Protein AF-A0A815NLQ7-F1 (afdb_monomer_lite)

Radius of gyration: 15.25 Å; chains: 1; bounding box: 38×30×39 Å

Organism: NCBI:txid392033

pLDDT: mean 85.3, std 13.91, range [40.44, 96.44]

Secondary structure (DSSP, 8-state):
-TTHHHHHHHTTBGGGTSSB-EEE-----------TT-SHHHHHHHHHHHHHTT--SEEEEEE-SSHHHHHHH--TTSEEEEEEETTS-HHHHHHHHHHH-TT--S--EEEEESS---

Foldseek 3Di:
DPLPPLLVVLCQEVVNVHDNQEEEQDEPPDDPPCPVPLALVVSVVSVVVSVVSRPPHAYEYEAELDPVRLVSRDHPPHAYAYEDEPVDDPVSSVVSNCVSVVPRPDHHHPHYDPDDDD

Structure (mmCIF, N/CA/C/O backbone):
data_AF-A0A815NLQ7-F1
#
_entry.id   AF-A0A815NLQ7-F1
#
loop_
_atom_site.group_PDB
_atom_site.id
_atom_site.type_symbol
_atom_site.label_atom_id
_atom_site.label_alt_id
_atom_site.label_comp_id
_atom_site.label_asym_id
_atom_site.label_entity_id
_atom_site.label_seq_id
_atom_site.pdbx_PDB_ins_code
_atom_site.Cartn_x
_atom_site.Cartn_y
_atom_site.Cartn_z
_atom_site.occupancy
_atom_site.B_iso_or_equiv
_atom_site.auth_seq_id
_atom_site.auth_comp_id
_atom_site.auth_asym_id
_atom_site.auth_atom_id
_atom_site.pdbx_PDB_model_num
ATOM 1 N N . MET A 1 1 ? -20.176 17.105 5.526 1.00 47.03 1 MET A N 1
ATOM 2 C CA . MET A 1 1 ? -20.630 15.739 5.177 1.00 47.03 1 MET A CA 1
ATOM 3 C C . MET A 1 1 ? -19.501 14.755 4.833 1.00 47.03 1 MET A C 1
ATOM 5 O O . MET A 1 1 ? -19.809 13.611 4.556 1.00 47.03 1 MET A O 1
ATOM 9 N N . TYR A 1 2 ? -18.211 15.117 4.908 1.00 48.50 2 TYR A N 1
ATOM 10 C CA . TYR A 1 2 ? -17.108 14.237 4.466 1.00 48.50 2 TYR A CA 1
ATOM 11 C C . TYR A 1 2 ? -16.493 13.331 5.553 1.00 48.50 2 TYR A C 1
ATOM 13 O O . TYR A 1 2 ? -15.605 12.538 5.265 1.00 48.50 2 TYR A O 1
ATOM 21 N N . TYR A 1 3 ? -16.963 13.404 6.803 1.00 61.28 3 TYR A N 1
ATOM 22 C CA . TYR A 1 3 ? -16.429 12.590 7.909 1.00 61.28 3 TYR A CA 1
ATOM 23 C C . TYR A 1 3 ? -17.066 11.196 8.039 1.00 61.28 3 TYR A C 1
ATOM 25 O O . TYR A 1 3 ? -16.615 10.410 8.864 1.00 61.28 3 TYR A O 1
ATOM 33 N N . GLN A 1 4 ? -18.099 10.883 7.251 1.00 82.62 4 GLN A N 1
ATOM 34 C CA . GLN A 1 4 ? -18.940 9.704 7.494 1.00 82.62 4 GLN A CA 1
ATOM 35 C C . GLN A 1 4 ? -18.301 8.381 7.065 1.00 82.62 4 GLN A C 1
ATOM 37 O O . GLN A 1 4 ? -18.497 7.369 7.734 1.00 82.62 4 GLN A O 1
ATOM 42 N N . LEU A 1 5 ? -17.523 8.375 5.976 1.00 89.19 5 LEU A N 1
ATOM 43 C CA . LEU A 1 5 ? -16.960 7.130 5.451 1.00 89.19 5 LEU A CA 1
ATOM 44 C C . LEU A 1 5 ? -16.046 6.466 6.483 1.00 89.19 5 LEU A C 1
ATOM 46 O O . LEU A 1 5 ? -16.279 5.328 6.880 1.00 89.19 5 LEU A O 1
ATOM 50 N N . ILE A 1 6 ? -15.049 7.206 6.971 1.00 90.19 6 ILE A N 1
ATOM 51 C CA . ILE A 1 6 ? -14.057 6.664 7.900 1.00 90.19 6 ILE A CA 1
ATOM 52 C C . ILE A 1 6 ? -14.703 6.199 9.208 1.00 90.19 6 ILE A C 1
ATOM 54 O O . ILE A 1 6 ? -14.360 5.126 9.693 1.00 90.19 6 ILE A O 1
ATOM 58 N N . SER A 1 7 ? -15.679 6.939 9.746 1.00 88.38 7 SER A N 1
ATOM 59 C CA . SER A 1 7 ? -16.379 6.513 10.964 1.00 88.38 7 SER A CA 1
ATOM 60 C C . SER A 1 7 ? -17.137 5.196 10.790 1.00 88.38 7 SER A C 1
ATOM 62 O O . SER A 1 7 ? -17.198 4.407 11.728 1.00 88.38 7 SER A O 1
ATOM 64 N N . HIS A 1 8 ? -17.687 4.925 9.603 1.00 91.25 8 HIS A N 1
ATOM 65 C CA . HIS A 1 8 ? -18.342 3.645 9.333 1.00 91.25 8 HIS A CA 1
ATOM 66 C C . HIS A 1 8 ? -17.316 2.516 9.171 1.00 91.25 8 HIS A C 1
ATOM 68 O O . HIS A 1 8 ? -17.486 1.446 9.758 1.00 91.25 8 HIS A O 1
ATOM 74 N N . LEU A 1 9 ? -16.217 2.768 8.451 1.00 93.44 9 LEU A N 1
ATOM 75 C CA . LEU A 1 9 ? -15.156 1.779 8.230 1.00 93.44 9 LEU A CA 1
ATOM 76 C C . LEU A 1 9 ? -14.391 1.422 9.510 1.00 93.44 9 LEU A C 1
ATOM 78 O O . LEU A 1 9 ? -13.984 0.274 9.672 1.00 93.44 9 LEU A O 1
ATOM 82 N N . ALA A 1 10 ? -14.236 2.365 10.443 1.00 93.44 10 ALA A N 1
ATOM 83 C CA . ALA A 1 10 ? -13.537 2.133 11.705 1.00 93.44 10 ALA A CA 1
ATOM 84 C C . ALA A 1 10 ? -14.150 0.968 12.507 1.00 93.44 10 ALA A C 1
ATOM 86 O O . ALA A 1 10 ? -13.432 0.197 13.137 1.00 93.44 10 ALA A O 1
ATOM 87 N N . SER A 1 11 ? -15.468 0.776 12.431 1.00 93.56 11 SER A N 1
ATOM 88 C CA . SER A 1 11 ? -16.156 -0.324 13.121 1.00 93.56 11 SER A CA 1
ATOM 89 C C . SER A 1 11 ? -16.011 -1.698 12.446 1.00 93.56 11 SER A C 1
ATOM 91 O O . SER A 1 11 ? -16.429 -2.701 13.019 1.00 93.56 11 SER A O 1
ATOM 93 N N . LEU A 1 12 ? -15.426 -1.758 11.243 1.00 95.50 12 LEU A N 1
ATOM 94 C CA . LEU A 1 12 ? -15.327 -2.958 10.402 1.00 95.50 12 LEU A CA 1
ATOM 95 C C . LEU A 1 12 ? -13.915 -3.562 10.368 1.00 95.50 12 LEU A C 1
ATOM 97 O O . LEU A 1 12 ? -13.615 -4.402 9.518 1.00 95.50 12 LEU A O 1
ATOM 101 N N . GLN A 1 13 ? -13.049 -3.155 11.291 1.00 95.56 13 GLN A N 1
ATOM 102 C CA . GLN A 1 13 ? -11.644 -3.550 11.319 1.00 95.56 13 GLN A CA 1
ATOM 103 C C . GLN A 1 13 ? -11.399 -4.920 11.950 1.00 95.56 13 GLN A C 1
ATOM 105 O O . GLN A 1 13 ? -12.063 -5.315 12.903 1.00 95.56 13 GLN A O 1
ATOM 110 N N . TYR A 1 14 ? -10.372 -5.608 11.466 1.00 95.50 14 TYR A N 1
ATOM 111 C CA . TYR A 1 14 ? -10.024 -6.965 11.871 1.00 95.50 14 TYR A CA 1
ATOM 112 C C . TYR A 1 14 ? -9.731 -7.130 13.360 1.00 95.50 14 TYR A C 1
ATOM 114 O O . TYR A 1 14 ? -10.156 -8.114 13.951 1.00 95.50 14 TYR A O 1
ATOM 122 N N . HIS A 1 15 ? -9.104 -6.143 14.002 1.00 92.81 15 HIS A N 1
ATOM 123 C CA . HIS A 1 15 ? -8.878 -6.172 15.453 1.00 92.81 15 HIS A CA 1
ATOM 124 C C . HIS A 1 15 ? -10.176 -6.105 16.290 1.00 92.81 15 HIS A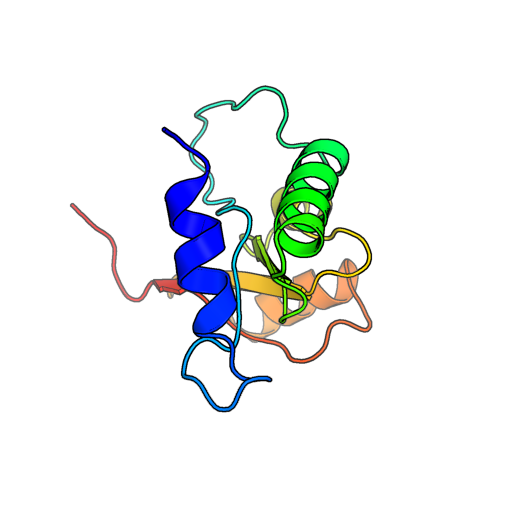 C 1
ATOM 126 O O . HIS A 1 15 ? -10.120 -6.243 17.507 1.00 92.81 15 HIS A O 1
ATOM 132 N N . LEU A 1 16 ? -11.326 -5.870 15.646 1.00 95.12 16 LEU A N 1
ATOM 133 C CA . LEU A 1 16 ? -12.674 -5.931 16.217 1.00 95.12 16 LEU A CA 1
ATOM 134 C C . LEU A 1 16 ? -13.439 -7.186 15.748 1.00 95.12 16 LEU A C 1
ATOM 136 O O . LEU A 1 16 ? -14.671 -7.184 15.747 1.00 95.12 16 LEU A O 1
ATOM 140 N N . ASP A 1 17 ? -12.729 -8.220 15.283 1.00 95.81 17 ASP A N 1
ATOM 141 C CA . ASP A 1 17 ? -13.276 -9.453 14.698 1.00 95.81 17 ASP A CA 1
ATOM 142 C C . ASP A 1 17 ? -14.152 -9.200 13.457 1.00 95.81 17 ASP A C 1
ATOM 144 O O . ASP A 1 17 ? -15.227 -9.782 13.267 1.00 95.81 17 ASP A O 1
ATOM 148 N N . ARG A 1 18 ? -13.701 -8.273 12.603 1.00 96.44 18 ARG A N 1
ATOM 149 C CA . ARG A 1 18 ? -14.362 -7.896 11.342 1.00 96.44 18 ARG A CA 1
ATOM 150 C C . ARG A 1 18 ? -13.433 -8.071 10.137 1.00 96.44 18 ARG A C 1
ATOM 152 O O . ARG A 1 18 ? -12.323 -8.574 10.244 1.00 96.44 18 ARG A O 1
ATOM 159 N N . SER A 1 19 ? -13.905 -7.693 8.955 1.00 95.88 19 SER A N 1
ATOM 160 C CA . SER A 1 19 ? -13.301 -8.130 7.692 1.00 95.88 19 SER A CA 1
ATOM 161 C C . SER A 1 19 ? -12.165 -7.241 7.170 1.00 95.88 19 SER A C 1
ATOM 163 O O . SER A 1 19 ? -11.394 -7.696 6.330 1.00 95.88 19 SER A O 1
ATOM 165 N N . ILE A 1 20 ? -12.046 -5.980 7.606 1.00 95.38 20 ILE A N 1
ATOM 166 C CA . ILE A 1 20 ? -11.051 -5.050 7.045 1.00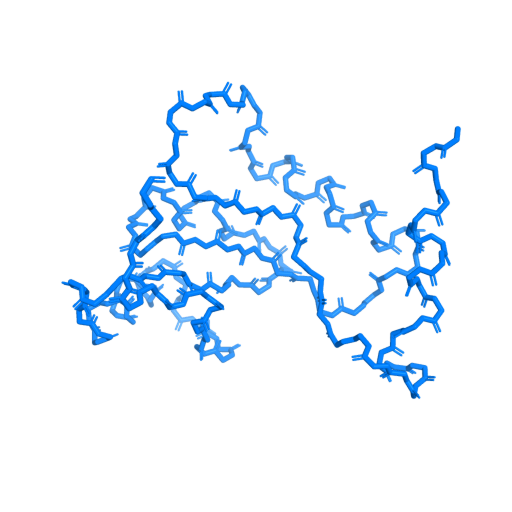 95.38 20 ILE A CA 1
ATOM 167 C C . ILE A 1 20 ? -9.712 -5.187 7.775 1.00 95.38 20 ILE A C 1
ATOM 169 O O . ILE A 1 20 ? -9.581 -4.783 8.928 1.00 95.38 20 ILE A O 1
ATOM 173 N N . ILE A 1 21 ? -8.702 -5.713 7.084 1.00 93.19 21 ILE A N 1
ATOM 174 C CA . ILE A 1 21 ? -7.355 -5.953 7.635 1.00 93.19 21 ILE A CA 1
ATOM 175 C C . ILE A 1 21 ? -6.343 -4.842 7.314 1.00 93.19 21 ILE A C 1
ATOM 177 O O . ILE A 1 21 ? -5.306 -4.758 7.968 1.00 93.19 21 ILE A O 1
ATOM 181 N N . ASN A 1 22 ? -6.617 -4.014 6.303 1.00 93.12 22 ASN A N 1
ATOM 182 C CA . ASN A 1 22 ? -5.641 -3.093 5.725 1.00 93.12 22 ASN A CA 1
ATOM 183 C C . ASN A 1 22 ? -6.325 -1.885 5.060 1.00 93.12 22 ASN A C 1
ATOM 185 O O . ASN A 1 22 ? -7.416 -2.024 4.506 1.00 93.12 22 ASN A O 1
ATOM 189 N N . PHE A 1 23 ? -5.665 -0.726 5.089 1.00 93.56 23 PHE A N 1
ATOM 190 C CA . PHE A 1 23 ? -6.094 0.512 4.435 1.00 93.56 23 PHE A CA 1
ATOM 191 C C . PHE A 1 23 ? -4.949 1.104 3.612 1.00 93.56 23 PHE A C 1
ATOM 193 O O . PHE A 1 23 ? -3.874 1.369 4.146 1.00 93.56 23 PHE A O 1
ATOM 200 N N . GLN A 1 24 ? -5.184 1.352 2.326 1.00 91.75 24 GLN A N 1
ATOM 201 C CA . GLN A 1 24 ? -4.249 2.077 1.465 1.00 91.75 24 GLN A CA 1
ATOM 202 C C . GLN A 1 24 ? -4.545 3.581 1.545 1.00 91.75 24 GLN A C 1
ATOM 204 O O . GLN A 1 24 ? -5.700 3.982 1.396 1.00 91.75 24 GLN A O 1
ATOM 209 N N . ILE A 1 25 ? -3.538 4.417 1.823 1.00 87.44 25 ILE A N 1
ATOM 210 C CA . ILE A 1 25 ? -3.729 5.881 1.935 1.00 87.44 25 ILE A CA 1
ATOM 211 C C . ILE A 1 25 ? -3.644 6.612 0.596 1.00 87.44 25 ILE A C 1
ATOM 213 O O . ILE A 1 25 ? -4.241 7.677 0.456 1.00 87.44 25 ILE A O 1
ATOM 217 N N . LYS A 1 26 ? -2.922 6.062 -0.379 1.00 75.88 26 LYS A N 1
ATOM 218 C CA . LYS A 1 26 ? -2.760 6.642 -1.710 1.00 75.88 26 LYS A CA 1
ATOM 219 C C . LYS A 1 26 ? -2.283 5.563 -2.679 1.00 75.88 26 LYS A C 1
ATOM 221 O O . LYS A 1 26 ? -1.576 4.638 -2.280 1.00 75.88 26 LYS A O 1
ATOM 226 N N . ASP A 1 27 ? -2.730 5.692 -3.915 1.00 67.62 27 ASP A N 1
ATOM 227 C CA . ASP A 1 27 ? -2.220 4.985 -5.080 1.00 67.62 27 ASP A CA 1
ATOM 228 C C . ASP A 1 27 ? -1.247 5.923 -5.810 1.00 67.62 27 ASP A C 1
ATOM 230 O O . ASP A 1 27 ? -1.606 7.073 -6.084 1.00 67.62 27 ASP A O 1
ATOM 234 N N . ASP A 1 28 ? -0.015 5.464 -6.017 1.00 61.28 28 ASP A N 1
ATOM 235 C CA . ASP A 1 28 ? 1.057 6.194 -6.704 1.00 61.28 28 ASP A CA 1
ATOM 236 C C . ASP A 1 28 ? 1.266 5.560 -8.092 1.00 61.28 28 ASP A C 1
ATOM 238 O O . ASP A 1 28 ? 2.385 5.240 -8.499 1.00 61.28 28 ASP A O 1
ATOM 242 N N . SER A 1 29 ? 0.151 5.334 -8.796 1.00 52.34 29 SER A N 1
ATOM 243 C CA . SER A 1 29 ? 0.144 4.917 -10.190 1.00 52.34 29 SER A CA 1
ATOM 244 C C . SER A 1 29 ? 0.599 6.099 -11.047 1.00 52.34 29 SER A C 1
ATOM 246 O O . SER A 1 29 ? -0.051 7.144 -11.122 1.00 52.34 29 SER A O 1
ATOM 248 N N . ASP A 1 30 ? 1.776 5.960 -11.659 1.00 51.09 30 ASP A N 1
ATOM 249 C CA . ASP A 1 30 ? 2.412 6.969 -12.508 1.00 51.09 30 ASP A CA 1
ATOM 250 C C . ASP A 1 30 ? 1.484 7.402 -13.666 1.00 51.09 30 ASP A C 1
ATOM 252 O O . ASP A 1 30 ? 1.523 6.880 -14.782 1.00 51.09 30 ASP A O 1
ATOM 256 N N . VAL A 1 31 ? 0.678 8.434 -13.426 1.00 45.53 31 VAL A N 1
ATOM 257 C CA . VAL A 1 31 ? 0.085 9.300 -14.444 1.00 45.53 31 VAL A CA 1
ATOM 258 C C . VAL A 1 31 ? 0.592 10.707 -14.131 1.00 45.53 31 VAL A C 1
ATOM 260 O O . VAL A 1 31 ? 0.519 11.123 -12.976 1.00 45.53 31 VAL A O 1
ATOM 263 N N . PRO A 1 32 ? 1.094 11.490 -15.105 1.00 45.47 32 PRO A N 1
ATOM 264 C CA . PRO A 1 32 ? 1.616 12.840 -14.883 1.00 45.47 32 PRO A CA 1
ATOM 265 C C . PRO A 1 32 ? 0.489 13.856 -14.612 1.00 45.47 32 PRO A C 1
ATOM 267 O O . PRO A 1 32 ? 0.481 14.967 -15.137 1.00 45.47 32 PRO A O 1
ATOM 270 N N . LEU A 1 33 ? -0.488 13.490 -13.787 1.00 41.91 33 LEU A N 1
ATOM 271 C CA . LEU A 1 33 ? -1.376 14.414 -13.116 1.00 41.91 33 LEU A CA 1
ATOM 272 C C . LEU A 1 33 ? -0.678 14.806 -11.823 1.00 41.91 33 LEU A C 1
ATOM 274 O O . LEU A 1 33 ? -0.900 14.228 -10.768 1.00 41.91 33 LEU A O 1
ATOM 278 N N . ILE A 1 34 ? 0.214 15.784 -11.964 1.00 40.44 34 ILE A N 1
ATOM 279 C CA . ILE A 1 34 ? 0.935 16.457 -10.887 1.00 40.44 34 ILE A CA 1
ATOM 280 C C . ILE A 1 34 ? -0.081 16.896 -9.823 1.00 40.44 34 ILE A C 1
ATOM 282 O O . ILE A 1 34 ? -0.685 17.966 -9.902 1.00 40.44 34 ILE A O 1
ATOM 286 N N . SER A 1 35 ? -0.276 16.060 -8.812 1.00 45.03 35 SER A N 1
ATOM 287 C CA . SER A 1 35 ? -0.817 16.470 -7.529 1.00 45.03 35 SER A CA 1
ATOM 288 C C . SER A 1 35 ? 0.355 17.111 -6.791 1.00 45.03 35 SER A C 1
ATOM 290 O O . SER A 1 35 ? 1.271 16.432 -6.335 1.00 45.03 35 SER A O 1
ATOM 292 N N . PHE A 1 36 ? 0.365 18.444 -6.749 1.00 50.19 36 PHE A N 1
ATOM 293 C CA . PHE A 1 36 ? 1.473 19.304 -6.304 1.00 50.19 36 PHE A CA 1
ATOM 294 C C . PHE A 1 36 ? 1.961 19.098 -4.849 1.00 50.19 36 PHE A C 1
ATOM 296 O O . PHE A 1 36 ? 2.815 19.856 -4.395 1.00 50.19 36 PHE A O 1
ATOM 303 N N . ASP A 1 37 ? 1.468 18.094 -4.120 1.00 57.38 37 ASP A N 1
ATOM 304 C CA . ASP A 1 37 ? 1.861 17.809 -2.734 1.00 57.38 37 ASP A CA 1
ATOM 305 C C . ASP A 1 37 ? 1.961 16.302 -2.427 1.00 57.38 37 ASP A C 1
ATOM 307 O O . ASP A 1 37 ? 1.645 15.853 -1.333 1.00 57.38 37 ASP A O 1
ATOM 311 N N . GLU A 1 38 ? 2.409 15.477 -3.377 1.00 62.59 38 GLU A N 1
ATOM 312 C CA . GLU A 1 38 ? 2.766 14.068 -3.111 1.00 62.59 38 GLU A CA 1
ATOM 313 C C . GLU A 1 38 ? 4.127 13.976 -2.412 1.00 62.59 38 GLU A C 1
ATOM 315 O O . GLU A 1 38 ? 5.128 13.478 -2.930 1.00 62.59 38 GLU A O 1
ATOM 320 N N . THR A 1 39 ? 4.165 14.553 -1.214 1.00 66.56 39 THR A N 1
ATOM 321 C CA . THR A 1 39 ? 5.305 14.533 -0.310 1.00 66.56 39 THR A CA 1
ATOM 322 C C . THR A 1 39 ? 5.091 13.486 0.779 1.00 66.56 39 THR A C 1
ATOM 324 O O . THR A 1 39 ? 3.962 13.149 1.147 1.00 66.56 39 THR A O 1
ATOM 327 N N . HIS A 1 40 ? 6.187 13.039 1.395 1.00 73.25 40 HIS A N 1
ATOM 328 C CA . HIS A 1 40 ? 6.129 12.234 2.619 1.00 73.25 40 HIS A CA 1
ATOM 329 C C . HIS A 1 40 ? 5.243 12.884 3.698 1.00 73.25 40 HIS A C 1
ATOM 331 O O . HIS A 1 40 ? 4.584 12.184 4.465 1.00 73.25 40 HIS A O 1
ATOM 337 N N . SER A 1 41 ? 5.209 14.223 3.752 1.00 79.75 41 SER A N 1
ATOM 338 C CA . SER A 1 41 ? 4.384 14.987 4.691 1.00 79.75 41 SER A CA 1
ATOM 339 C C . SER A 1 41 ? 2.892 14.799 4.432 1.00 79.75 41 SER A C 1
ATOM 341 O O . SER A 1 41 ? 2.130 14.618 5.381 1.00 79.75 41 SER A O 1
ATOM 343 N N . TYR A 1 42 ? 2.468 14.790 3.167 1.00 83.88 42 TYR A N 1
ATOM 344 C CA . TYR A 1 42 ? 1.077 14.539 2.803 1.00 83.88 42 TYR A CA 1
ATOM 345 C C . TYR A 1 42 ? 0.655 13.100 3.121 1.00 83.88 42 TYR A C 1
ATOM 347 O O . TYR A 1 42 ? -0.374 12.888 3.764 1.00 83.88 42 TYR A O 1
ATOM 355 N N . TYR A 1 43 ? 1.473 12.102 2.777 1.00 86.25 43 TYR A N 1
ATOM 356 C CA . TYR A 1 43 ? 1.169 10.704 3.115 1.00 86.25 43 TYR A CA 1
ATOM 357 C C . TYR A 1 43 ? 1.157 10.482 4.637 1.00 86.25 43 TYR A C 1
ATOM 359 O O . TYR A 1 43 ? 0.268 9.808 5.164 1.00 86.25 43 TYR A O 1
ATOM 367 N N . GLY A 1 44 ? 2.069 11.129 5.370 1.00 88.31 44 GLY A N 1
ATOM 368 C CA . GLY A 1 44 ? 2.053 11.170 6.832 1.00 88.31 44 GLY A CA 1
ATOM 369 C C . GLY A 1 44 ? 0.766 11.787 7.391 1.00 88.31 44 GLY A C 1
ATOM 370 O O . GLY A 1 44 ? 0.150 11.210 8.287 1.00 88.31 44 GLY A O 1
ATOM 371 N N . TYR A 1 45 ? 0.304 12.903 6.818 1.00 88.75 45 TYR A N 1
ATOM 372 C CA . TYR A 1 45 ? -0.968 13.533 7.184 1.00 88.75 45 TYR A CA 1
ATOM 373 C C . TYR A 1 45 ? -2.166 12.596 6.967 1.00 88.75 45 TYR A C 1
ATOM 375 O O . TYR A 1 45 ? -3.043 12.515 7.833 1.00 88.75 45 TYR A O 1
ATOM 383 N N . LEU A 1 46 ? -2.210 11.863 5.849 1.00 89.69 46 LEU A N 1
ATOM 384 C CA . LEU A 1 46 ? -3.273 10.891 5.578 1.00 89.69 46 LEU A CA 1
ATOM 385 C C . LEU A 1 46 ? -3.253 9.736 6.585 1.00 89.69 46 LEU A C 1
ATOM 387 O O . LEU A 1 46 ? -4.290 9.440 7.183 1.00 89.69 46 LEU A O 1
ATOM 391 N N . ARG A 1 47 ? -2.077 9.139 6.831 1.00 91.62 47 ARG A N 1
ATOM 392 C CA . ARG A 1 47 ? -1.882 8.087 7.843 1.00 91.62 47 ARG A CA 1
ATOM 393 C C . ARG A 1 47 ? -2.388 8.543 9.210 1.00 91.62 47 ARG A C 1
ATOM 395 O O . ARG A 1 47 ? -3.243 7.890 9.808 1.00 91.62 47 ARG A O 1
ATOM 402 N N . ASP A 1 48 ? -1.904 9.687 9.685 1.00 91.75 48 ASP A N 1
ATOM 403 C CA . ASP A 1 48 ? -2.265 10.225 11.000 1.00 91.75 48 ASP A CA 1
ATOM 404 C C . ASP A 1 48 ? -3.751 10.585 11.063 1.00 91.75 48 ASP A C 1
ATOM 406 O O . ASP A 1 48 ? -4.413 10.406 12.089 1.00 91.75 48 ASP A O 1
ATOM 410 N N . GLY A 1 49 ? -4.307 11.036 9.939 1.00 91.56 49 GLY A N 1
ATOM 411 C CA . GLY A 1 49 ? -5.726 11.278 9.773 1.00 91.56 49 GLY A CA 1
ATOM 412 C C . GLY A 1 49 ? -6.583 10.023 9.946 1.00 91.56 49 GLY A C 1
ATOM 413 O O . GLY A 1 49 ? -7.625 10.114 10.605 1.00 91.56 49 GLY A O 1
ATOM 414 N N . LEU A 1 50 ? -6.175 8.882 9.383 1.00 92.31 50 LEU A N 1
ATOM 415 C CA . LEU A 1 50 ? -6.858 7.596 9.557 1.00 92.31 50 LEU A CA 1
ATOM 416 C C . LEU A 1 50 ? -6.757 7.110 11.008 1.00 92.31 50 LEU A C 1
ATOM 418 O O . LEU A 1 50 ? -7.785 6.806 11.618 1.00 92.31 50 LEU A O 1
ATOM 422 N N . ILE A 1 51 ? -5.556 7.148 11.596 1.00 92.81 51 ILE A N 1
ATOM 423 C CA . ILE A 1 51 ? -5.315 6.743 12.992 1.00 92.81 51 ILE A CA 1
ATOM 424 C C . ILE A 1 51 ? -6.188 7.558 13.948 1.00 92.81 51 ILE A C 1
ATOM 426 O O . ILE A 1 51 ? -6.936 6.996 14.749 1.00 92.81 51 ILE A O 1
ATOM 430 N N . LYS A 1 52 ? -6.172 8.892 13.822 1.00 93.00 52 LYS A N 1
ATOM 431 C CA . LYS A 1 52 ? -6.973 9.797 14.664 1.00 93.00 52 LYS A CA 1
ATOM 432 C C . LYS A 1 52 ? -8.478 9.530 14.562 1.00 93.00 52 LYS A C 1
ATOM 434 O O . LYS A 1 52 ? -9.218 9.829 15.494 1.00 93.00 52 LYS A O 1
ATOM 439 N N . ARG A 1 53 ? -8.940 8.992 13.432 1.00 91.62 53 ARG A N 1
ATOM 440 C CA . ARG A 1 53 ? -10.351 8.662 13.182 1.00 91.62 53 ARG A CA 1
ATOM 441 C C . ARG A 1 53 ? -10.695 7.208 13.518 1.00 91.62 53 ARG A C 1
ATOM 443 O O . ARG A 1 53 ? -11.781 6.751 13.176 1.00 91.62 53 ARG A O 1
ATOM 450 N N . GLY A 1 54 ? -9.803 6.511 14.219 1.00 92.19 54 GLY A N 1
ATOM 451 C CA . GLY A 1 54 ? -10.059 5.184 14.758 1.00 92.19 54 GLY A CA 1
ATOM 452 C C . GLY A 1 54 ? -9.661 4.049 13.830 1.00 92.19 54 GLY A C 1
ATOM 453 O O . GLY A 1 54 ? -10.161 2.952 14.034 1.00 92.19 54 GLY A O 1
ATOM 454 N N . ILE A 1 55 ? -8.778 4.271 12.851 1.00 92.50 55 ILE A N 1
ATOM 455 C CA . ILE A 1 55 ? -8.180 3.207 12.032 1.00 92.50 55 ILE A CA 1
ATOM 456 C C . ILE A 1 55 ? -6.730 2.959 12.481 1.00 92.50 55 ILE A C 1
ATOM 458 O O . ILE A 1 55 ? -5.808 3.534 11.904 1.00 92.50 55 ILE A O 1
ATOM 462 N N . PRO A 1 56 ? -6.495 2.143 13.528 1.00 85.88 56 PRO A N 1
ATOM 463 C CA . PRO A 1 56 ? -5.154 1.708 13.912 1.00 85.88 56 PRO A CA 1
ATOM 464 C C . PRO A 1 56 ? -4.679 0.473 13.128 1.00 85.88 56 PRO A C 1
ATOM 466 O O . PRO A 1 56 ? -3.586 -0.020 13.394 1.00 85.88 56 PRO A O 1
ATOM 469 N N . SER A 1 57 ? -5.510 -0.075 12.229 1.00 82.88 57 SER A N 1
ATOM 470 C CA . SER A 1 57 ? -5.150 -1.239 11.404 1.00 82.88 57 SER A CA 1
ATOM 471 C C . SER A 1 57 ? -3.944 -0.949 10.507 1.00 82.88 57 SER A C 1
ATOM 473 O O . SER A 1 57 ? -3.501 0.193 10.401 1.00 82.88 57 SER A O 1
ATOM 475 N N . LEU A 1 58 ? -3.419 -1.986 9.846 1.00 86.75 58 LEU A N 1
ATOM 476 C CA . LEU A 1 58 ? -2.317 -1.841 8.898 1.00 86.75 58 LEU A CA 1
ATOM 477 C C . LEU A 1 58 ? -2.652 -0.746 7.872 1.00 86.75 58 LEU A C 1
ATOM 479 O O . LEU A 1 58 ? -3.679 -0.816 7.196 1.00 86.75 58 LEU A O 1
ATOM 483 N N . ILE A 1 59 ? -1.793 0.269 7.797 1.00 90.81 59 ILE A N 1
ATOM 484 C CA . ILE A 1 59 ? -1.860 1.330 6.794 1.00 90.81 59 ILE A CA 1
ATOM 485 C C . ILE A 1 59 ? -0.710 1.115 5.822 1.00 90.81 59 ILE A C 1
ATOM 487 O O . ILE A 1 59 ? 0.442 0.944 6.243 1.00 90.81 59 ILE A O 1
ATOM 491 N N . ASN A 1 60 ? -1.033 1.141 4.534 1.00 92.44 60 ASN A N 1
ATOM 492 C CA . ASN A 1 60 ? -0.063 0.936 3.477 1.00 92.44 60 ASN A CA 1
ATOM 493 C C . ASN A 1 60 ? -0.051 2.049 2.427 1.00 92.44 60 ASN A C 1
ATOM 495 O O . ASN A 1 60 ? -1.037 2.763 2.229 1.00 92.44 60 ASN A O 1
ATOM 499 N N . THR A 1 61 ? 1.091 2.158 1.762 1.00 91.31 61 THR A N 1
ATOM 500 C CA . THR A 1 61 ? 1.273 2.879 0.501 1.00 91.31 61 THR A CA 1
ATOM 501 C C . THR A 1 61 ? 1.440 1.877 -0.635 1.00 91.31 61 THR A C 1
ATOM 503 O O . THR A 1 61 ? 1.811 0.731 -0.385 1.00 91.31 61 THR A O 1
ATOM 506 N N . LEU A 1 62 ? 1.186 2.302 -1.869 1.00 91.19 62 LEU A N 1
ATOM 507 C CA . LEU A 1 62 ? 1.434 1.515 -3.075 1.00 91.19 62 LEU A CA 1
ATOM 508 C C . LEU A 1 62 ? 2.504 2.210 -3.918 1.00 91.19 62 LEU A C 1
ATOM 510 O O . LEU A 1 62 ? 2.546 3.438 -3.945 1.00 91.19 62 LEU A O 1
ATOM 514 N N . ALA A 1 63 ? 3.389 1.439 -4.548 1.00 90.25 63 ALA A N 1
ATOM 515 C CA . ALA A 1 63 ? 4.460 1.983 -5.371 1.00 90.25 63 ALA A CA 1
ATOM 516 C C . ALA A 1 63 ? 4.747 1.126 -6.602 1.00 90.25 63 ALA A C 1
ATOM 518 O O . ALA A 1 63 ? 4.881 -0.101 -6.505 1.00 90.25 63 ALA A O 1
ATOM 519 N N . TRP A 1 64 ? 5.001 1.796 -7.723 1.00 92.00 64 TRP A N 1
ATOM 520 C CA . TRP A 1 64 ? 5.687 1.191 -8.856 1.00 92.00 64 TRP A CA 1
ATOM 521 C C . TRP A 1 64 ? 7.132 0.794 -8.488 1.00 92.00 64 TRP A C 1
ATOM 523 O O . TRP A 1 64 ? 7.787 1.502 -7.716 1.00 92.00 64 TRP A O 1
ATOM 533 N N . PRO A 1 65 ? 7.699 -0.297 -9.043 1.00 91.19 65 PRO A N 1
ATOM 534 C CA . PRO A 1 65 ? 9.030 -0.803 -8.699 1.00 91.19 65 PRO A CA 1
ATOM 535 C C . PRO A 1 65 ? 10.163 0.001 -9.355 1.00 91.19 65 PRO A C 1
ATOM 537 O O . PRO A 1 65 ? 11.040 -0.550 -10.022 1.00 91.19 65 PRO A O 1
ATOM 540 N N . ASN A 1 66 ? 10.163 1.318 -9.169 1.00 90.06 66 ASN A N 1
ATOM 541 C CA . ASN A 1 66 ? 11.235 2.215 -9.581 1.00 90.06 66 ASN A CA 1
ATOM 542 C C . ASN A 1 66 ? 11.683 3.081 -8.389 1.00 90.06 66 ASN A C 1
ATOM 544 O O . ASN A 1 66 ? 10.960 3.237 -7.407 1.00 90.06 66 ASN A O 1
ATOM 548 N N . GLY A 1 67 ? 12.896 3.636 -8.461 1.00 87.31 67 GLY A N 1
ATOM 549 C CA . GLY A 1 67 ? 13.467 4.386 -7.338 1.00 87.31 67 GLY A CA 1
ATOM 550 C C . GLY A 1 67 ? 12.676 5.643 -6.964 1.00 87.31 67 GLY A C 1
ATOM 551 O O . GLY A 1 67 ? 12.567 5.946 -5.785 1.00 87.31 67 GLY A O 1
ATOM 552 N N . ILE A 1 68 ? 12.083 6.339 -7.939 1.00 85.56 68 ILE A N 1
ATOM 553 C CA . ILE A 1 68 ? 11.349 7.592 -7.707 1.00 85.56 68 ILE A CA 1
ATOM 554 C C . ILE A 1 68 ? 10.049 7.319 -6.944 1.00 85.56 68 ILE A C 1
ATOM 556 O O . 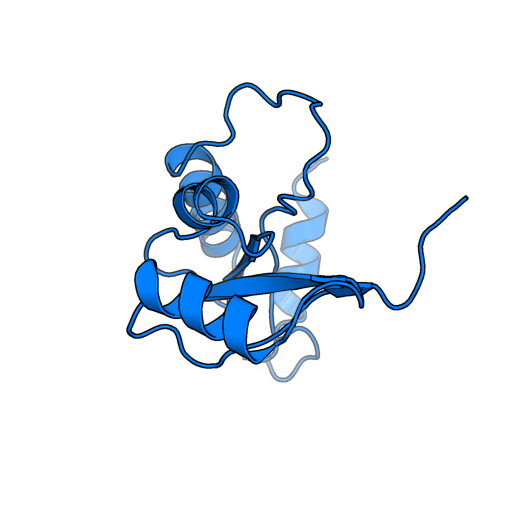ILE A 1 68 ? 9.780 7.989 -5.948 1.00 85.56 68 ILE A O 1
ATOM 560 N N . SER A 1 69 ? 9.260 6.340 -7.388 1.00 86.56 69 SER A N 1
ATOM 561 C CA . SER A 1 69 ? 7.993 5.979 -6.743 1.00 86.56 69 SER A CA 1
ATOM 562 C C . SER A 1 69 ? 8.241 5.385 -5.355 1.00 86.56 69 SER A C 1
ATOM 564 O O . SER A 1 69 ? 7.581 5.766 -4.392 1.00 86.56 69 SER A O 1
ATOM 566 N N . LEU A 1 70 ? 9.259 4.529 -5.206 1.00 88.44 70 LEU A N 1
ATOM 567 C CA . LEU A 1 70 ? 9.629 3.970 -3.902 1.00 88.44 70 LEU A CA 1
ATOM 568 C C . LEU A 1 70 ? 10.105 5.036 -2.916 1.00 88.44 70 LEU A C 1
ATOM 570 O O . LEU A 1 70 ? 9.671 5.023 -1.766 1.00 88.44 70 LEU A O 1
ATOM 574 N N . ASP A 1 71 ? 10.951 5.970 -3.356 1.00 85.75 71 ASP A N 1
ATOM 575 C CA . ASP A 1 71 ? 11.437 7.049 -2.495 1.00 85.75 71 ASP A CA 1
ATOM 576 C C . ASP A 1 71 ? 10.296 7.928 -1.982 1.00 85.75 71 ASP A C 1
ATOM 578 O O . ASP A 1 71 ? 10.424 8.476 -0.899 1.00 85.75 71 ASP A O 1
ATOM 582 N N . LYS A 1 72 ? 9.179 8.063 -2.708 1.00 84.44 72 LYS A N 1
ATOM 583 C CA . LYS A 1 72 ? 7.996 8.799 -2.232 1.00 84.44 72 LYS A CA 1
ATOM 584 C C . LYS A 1 72 ? 7.079 7.954 -1.349 1.00 84.44 72 LYS A C 1
ATOM 586 O O . LYS A 1 72 ? 6.556 8.443 -0.348 1.00 84.44 72 LYS A O 1
ATOM 591 N N . ALA A 1 73 ? 6.849 6.703 -1.741 1.00 86.94 73 ALA A N 1
ATOM 592 C CA . ALA A 1 73 ? 5.878 5.827 -1.102 1.00 86.94 73 ALA A CA 1
ATOM 593 C C . ALA A 1 73 ? 6.370 5.261 0.236 1.00 86.94 73 ALA A C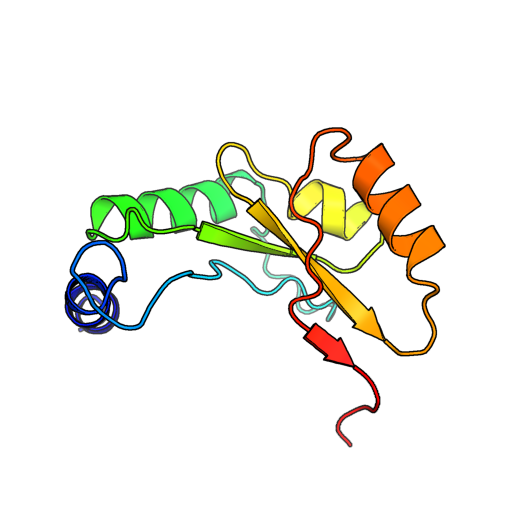 1
ATOM 595 O O . ALA A 1 73 ? 5.551 4.936 1.099 1.00 86.94 73 ALA A O 1
ATOM 596 N N . ILE A 1 74 ? 7.682 5.130 0.442 1.00 88.44 74 ILE A N 1
ATOM 597 C CA . ILE A 1 74 ? 8.239 4.632 1.702 1.00 88.44 74 ILE A CA 1
ATOM 598 C C . ILE A 1 74 ? 8.175 5.740 2.755 1.00 88.44 74 ILE A C 1
ATOM 600 O O . ILE A 1 74 ? 9.049 6.597 2.845 1.00 88.44 74 ILE A O 1
ATOM 604 N N . ILE A 1 75 ? 7.156 5.690 3.612 1.00 87.00 75 ILE A N 1
ATOM 605 C CA . ILE A 1 75 ? 7.039 6.594 4.760 1.00 87.00 75 ILE A CA 1
ATOM 606 C C . ILE A 1 75 ? 7.223 5.840 6.088 1.00 87.00 75 ILE A C 1
ATOM 608 O O 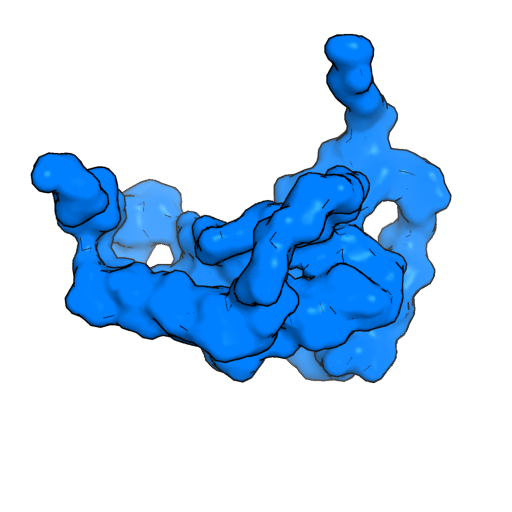. ILE A 1 75 ? 6.930 4.643 6.183 1.00 87.00 75 ILE A O 1
ATOM 612 N N . PRO A 1 76 ? 7.702 6.510 7.155 1.00 86.19 76 PRO A N 1
ATOM 613 C CA . PRO A 1 76 ? 7.841 5.877 8.461 1.00 86.19 76 PRO A CA 1
ATOM 614 C C . PRO A 1 76 ? 6.517 5.300 8.974 1.00 86.19 76 PRO A C 1
ATOM 616 O O . PRO A 1 76 ? 5.463 5.924 8.843 1.00 86.19 76 PRO A O 1
ATOM 619 N N . ASN A 1 77 ? 6.581 4.149 9.645 1.00 85.94 77 ASN A N 1
ATOM 620 C CA . ASN A 1 77 ? 5.432 3.489 10.282 1.00 85.94 77 ASN A CA 1
ATOM 621 C C . ASN A 1 77 ? 4.270 3.153 9.329 1.00 85.94 77 ASN A C 1
ATOM 623 O O . ASN A 1 77 ? 3.123 3.059 9.764 1.00 85.94 77 ASN A O 1
ATOM 627 N N . THR A 1 78 ? 4.555 2.957 8.045 1.00 88.12 78 THR A N 1
ATOM 628 C CA . THR A 1 78 ? 3.637 2.318 7.100 1.00 88.12 78 THR A CA 1
ATOM 629 C C . THR A 1 78 ? 4.341 1.189 6.383 1.00 88.12 78 THR A C 1
ATOM 631 O O . THR A 1 78 ? 5.566 1.174 6.267 1.00 88.12 78 THR A O 1
ATOM 634 N N . TRP A 1 79 ? 3.555 0.263 5.863 1.00 90.88 79 TRP A N 1
ATOM 635 C CA . TRP A 1 79 ? 4.056 -0.791 5.001 1.00 90.88 79 TRP A CA 1
ATOM 636 C C . TRP A 1 79 ? 3.878 -0.385 3.526 1.00 90.88 79 TRP A C 1
ATOM 638 O O . TRP A 1 79 ? 2.855 0.189 3.179 1.00 90.88 79 TRP A O 1
ATOM 648 N N . THR A 1 80 ? 4.855 -0.634 2.653 1.00 90.88 80 THR A N 1
ATOM 649 C CA . THR A 1 80 ? 4.766 -0.240 1.226 1.00 90.88 80 THR A CA 1
ATOM 650 C C . THR A 1 80 ? 4.503 -1.456 0.346 1.00 90.88 80 THR A C 1
ATOM 652 O O . THR A 1 80 ? 5.373 -2.305 0.187 1.00 90.88 80 THR A O 1
ATOM 655 N N . ALA A 1 81 ? 3.318 -1.559 -0.230 1.00 93.25 81 ALA A N 1
ATOM 656 C CA . ALA A 1 81 ? 3.011 -2.567 -1.226 1.00 93.25 81 ALA A CA 1
ATOM 657 C C . ALA A 1 81 ? 3.600 -2.198 -2.589 1.00 93.25 81 ALA A C 1
ATOM 659 O O . ALA A 1 81 ? 3.870 -1.029 -2.863 1.00 93.25 81 ALA A O 1
ATOM 660 N N . ILE A 1 82 ? 3.763 -3.198 -3.452 1.00 93.44 82 ILE A N 1
ATOM 661 C CA . ILE A 1 82 ? 4.240 -2.992 -4.819 1.00 93.44 82 ILE A CA 1
ATOM 662 C C . ILE A 1 82 ? 3.126 -3.271 -5.817 1.00 93.44 82 ILE A C 1
ATOM 664 O O . ILE A 1 82 ? 2.354 -4.212 -5.642 1.00 93.44 82 ILE A O 1
ATOM 668 N N . GLU A 1 83 ? 3.086 -2.499 -6.889 1.00 92.62 83 GLU A N 1
ATOM 669 C CA . GLU A 1 83 ? 2.317 -2.810 -8.090 1.00 92.62 83 GLU A CA 1
ATOM 670 C C . GLU A 1 83 ? 3.246 -3.050 -9.277 1.00 92.62 83 GLU A C 1
ATOM 672 O O . GLU A 1 83 ? 4.272 -2.391 -9.397 1.00 92.62 83 GLU A O 1
ATOM 677 N N . TYR A 1 84 ? 2.942 -4.009 -10.153 1.00 93.25 84 TYR A N 1
ATOM 678 C CA . TYR A 1 84 ? 3.699 -4.170 -11.397 1.00 93.25 84 TYR A CA 1
ATOM 679 C C . TYR A 1 84 ? 2.945 -4.962 -12.463 1.00 93.25 84 TYR A C 1
ATOM 681 O O . TYR A 1 84 ? 1.996 -5.696 -12.198 1.00 93.25 84 TYR A O 1
ATOM 689 N N . THR A 1 85 ? 3.430 -4.857 -13.699 1.00 93.06 85 THR A N 1
ATOM 690 C CA . THR A 1 85 ? 2.904 -5.599 -14.855 1.00 93.06 85 THR A CA 1
ATOM 691 C C . THR A 1 85 ? 3.704 -6.859 -15.165 1.00 93.06 85 THR A C 1
ATOM 693 O O . THR A 1 85 ? 4.858 -6.995 -14.755 1.00 93.06 85 THR A O 1
ATOM 696 N N . VAL A 1 86 ? 3.150 -7.717 -16.025 1.00 92.69 86 VAL A N 1
ATOM 697 C CA . VAL A 1 86 ? 3.829 -8.886 -16.629 1.00 92.69 86 VAL A CA 1
ATOM 698 C C . VAL A 1 86 ? 5.206 -8.610 -17.247 1.00 92.69 86 VAL A C 1
ATOM 700 O O . VAL A 1 86 ? 5.972 -9.546 -17.455 1.00 92.69 86 VAL A O 1
ATOM 703 N N . LYS A 1 87 ? 5.551 -7.351 -17.544 1.00 92.56 87 LYS A N 1
ATOM 704 C CA . LYS A 1 87 ? 6.865 -6.976 -18.096 1.00 92.56 87 LYS A CA 1
ATOM 705 C C . LYS A 1 87 ? 7.980 -6.948 -17.044 1.00 92.56 87 LYS A C 1
ATOM 707 O O . LYS A 1 87 ? 9.146 -6.849 -17.416 1.00 92.56 87 LYS A O 1
ATOM 712 N N . HIS A 1 88 ? 7.643 -7.013 -15.758 1.00 94.44 88 HIS A N 1
ATOM 713 C CA . HIS A 1 88 ? 8.612 -6.981 -14.667 1.00 94.44 88 HIS A CA 1
ATOM 714 C C . HIS A 1 88 ? 8.959 -8.393 -14.197 1.00 94.44 88 HIS A C 1
ATOM 716 O O . HIS A 1 88 ? 8.082 -9.232 -13.998 1.00 94.44 88 HIS A O 1
ATOM 722 N N . SER A 1 89 ? 10.245 -8.636 -13.940 1.00 95.25 89 SER A N 1
ATOM 723 C CA . SER A 1 89 ? 10.670 -9.811 -13.180 1.00 95.25 89 SER A CA 1
ATOM 724 C C . SER A 1 89 ? 10.453 -9.572 -11.685 1.00 95.25 89 SER A C 1
ATOM 726 O O . SER A 1 89 ? 10.944 -8.583 -11.137 1.00 95.25 89 SER A O 1
ATOM 728 N N . THR A 1 90 ? 9.792 -10.502 -10.988 1.00 94.44 90 THR A N 1
ATOM 729 C CA . THR A 1 90 ? 9.608 -10.422 -9.527 1.00 94.44 90 THR A CA 1
ATOM 730 C C . THR A 1 90 ? 10.943 -10.341 -8.776 1.00 94.44 90 THR A C 1
ATOM 732 O O . THR A 1 90 ? 11.019 -9.670 -7.747 1.00 94.44 90 THR A O 1
ATOM 735 N N . SER A 1 91 ? 12.012 -10.978 -9.280 1.00 95.06 91 SER A N 1
ATOM 736 C CA . SER A 1 91 ? 13.346 -10.895 -8.663 1.00 95.06 91 SER A CA 1
ATOM 737 C C . SER A 1 91 ? 13.902 -9.477 -8.691 1.00 95.06 91 SER A C 1
ATOM 739 O O . SER A 1 91 ? 14.475 -9.019 -7.703 1.00 95.06 91 SER A O 1
ATOM 741 N N . ASP A 1 92 ? 13.704 -8.781 -9.807 1.00 95.25 92 ASP A N 1
ATOM 742 C CA . ASP A 1 92 ? 14.251 -7.447 -10.034 1.00 95.25 92 ASP A CA 1
ATOM 743 C C . ASP A 1 92 ? 13.453 -6.425 -9.231 1.00 95.25 92 ASP A C 1
ATOM 745 O O . ASP A 1 92 ? 14.033 -5.582 -8.551 1.00 95.25 92 ASP A O 1
ATOM 749 N N . VAL A 1 93 ? 12.126 -6.584 -9.198 1.00 95.00 93 VAL A N 1
ATOM 750 C CA . VAL A 1 93 ? 11.231 -5.824 -8.317 1.00 95.00 93 VAL A CA 1
ATOM 751 C C . VAL A 1 93 ? 11.667 -5.943 -6.857 1.00 95.00 93 VAL A C 1
ATOM 753 O O . VAL A 1 93 ? 11.828 -4.937 -6.165 1.00 95.00 93 VAL A O 1
ATOM 756 N N . LEU A 1 94 ? 11.904 -7.169 -6.384 1.00 94.50 94 LEU A N 1
ATOM 757 C CA . LEU A 1 94 ? 12.326 -7.409 -5.007 1.00 94.50 94 LEU A CA 1
ATOM 758 C C . LEU A 1 94 ? 13.715 -6.819 -4.722 1.00 94.50 94 LEU A C 1
ATOM 760 O O . LEU A 1 94 ? 13.947 -6.302 -3.628 1.00 94.50 94 LEU A O 1
ATOM 764 N N . ALA A 1 95 ? 14.636 -6.879 -5.688 1.00 94.44 95 ALA A N 1
ATOM 765 C CA . ALA A 1 95 ? 15.963 -6.282 -5.566 1.00 94.44 95 ALA A CA 1
ATOM 766 C C . ALA A 1 95 ? 15.890 -4.752 -5.450 1.00 94.44 95 ALA A C 1
ATOM 768 O O . ALA A 1 95 ? 16.553 -4.172 -4.587 1.00 94.44 95 ALA A O 1
ATOM 769 N N . VAL A 1 96 ? 15.053 -4.105 -6.268 1.00 94.44 96 VAL A N 1
ATOM 770 C CA . VAL A 1 96 ? 14.830 -2.656 -6.208 1.00 94.44 96 VAL A CA 1
ATOM 771 C C . VAL A 1 96 ? 14.187 -2.272 -4.873 1.00 94.44 96 VAL A C 1
ATOM 773 O O . VAL A 1 96 ? 14.725 -1.410 -4.181 1.00 94.44 96 VAL A O 1
ATOM 776 N N . LEU A 1 97 ? 13.130 -2.963 -4.432 1.00 93.38 97 LEU A N 1
ATOM 777 C CA . LEU A 1 97 ? 12.511 -2.700 -3.127 1.00 93.38 97 LEU A CA 1
ATOM 778 C C . LEU A 1 97 ? 13.523 -2.817 -1.981 1.00 93.38 97 LEU A C 1
ATOM 780 O O . LEU A 1 97 ? 13.635 -1.909 -1.164 1.00 93.38 97 LEU A O 1
ATOM 784 N N . ARG A 1 98 ? 14.307 -3.899 -1.929 1.00 93.56 98 ARG A N 1
ATOM 785 C CA . ARG A 1 98 ? 15.286 -4.122 -0.849 1.00 93.56 98 ARG A CA 1
ATOM 786 C C . ARG A 1 98 ? 16.430 -3.113 -0.845 1.00 93.56 98 ARG A C 1
ATOM 788 O O . ARG A 1 98 ? 17.035 -2.898 0.201 1.00 93.56 98 ARG A O 1
ATOM 795 N N . LYS A 1 99 ? 16.729 -2.477 -1.979 1.00 94.50 99 LYS A N 1
ATOM 796 C CA . LYS A 1 99 ? 17.700 -1.380 -2.029 1.00 94.50 99 LYS A CA 1
ATOM 797 C C . LYS A 1 99 ? 17.193 -0.141 -1.279 1.00 94.50 99 LYS A C 1
ATOM 799 O O . LYS A 1 99 ? 17.994 0.525 -0.632 1.00 94.50 99 LYS A O 1
ATOM 804 N N . HIS A 1 100 ? 15.893 0.146 -1.351 1.00 91.75 100 HIS A N 1
ATOM 805 C CA . HIS A 1 100 ? 15.276 1.325 -0.727 1.00 91.75 100 HIS A CA 1
ATOM 806 C C . HIS A 1 100 ? 14.728 1.034 0.682 1.00 91.75 100 HIS A C 1
ATOM 808 O O . HIS A 1 100 ? 14.785 1.882 1.567 1.00 91.75 100 HIS A O 1
ATOM 814 N N . ALA A 1 101 ? 14.258 -0.189 0.924 1.00 89.12 101 ALA A N 1
ATOM 815 C CA . ALA A 1 101 ? 13.737 -0.652 2.203 1.00 89.12 101 ALA A CA 1
ATOM 816 C C . ALA A 1 101 ? 14.265 -2.073 2.510 1.00 89.12 101 ALA A C 1
ATOM 818 O O . ALA A 1 101 ? 13.566 -3.068 2.306 1.00 89.12 101 ALA A O 1
ATOM 819 N N . PRO A 1 102 ? 15.508 -2.212 3.010 1.00 89.31 102 PRO A N 1
ATOM 820 C CA . PRO A 1 102 ? 16.178 -3.512 3.153 1.00 89.31 102 PRO A CA 1
ATOM 821 C C . PRO A 1 102 ? 15.496 -4.468 4.135 1.00 89.31 102 PRO A C 1
ATOM 823 O O . PRO A 1 102 ? 15.570 -5.684 3.969 1.00 89.31 102 PRO A O 1
ATOM 826 N N . ASN A 1 103 ? 14.799 -3.925 5.134 1.00 86.56 103 ASN A N 1
ATOM 827 C CA . ASN A 1 103 ? 14.071 -4.702 6.138 1.00 86.56 103 ASN A CA 1
ATOM 828 C C . ASN A 1 103 ? 12.585 -4.873 5.796 1.00 86.56 103 ASN A C 1
ATOM 830 O O . ASN A 1 103 ? 11.816 -5.342 6.634 1.00 86.56 103 ASN A O 1
ATOM 834 N N . HIS A 1 104 ? 12.172 -4.475 4.592 1.00 84.81 104 HIS A N 1
ATOM 835 C CA . HIS A 1 104 ? 10.778 -4.516 4.181 1.00 84.81 104 HIS A CA 1
ATOM 836 C C . HIS A 1 104 ? 10.280 -5.955 4.079 1.00 84.81 104 HIS A C 1
ATOM 838 O O . HIS A 1 104 ? 10.707 -6.722 3.216 1.00 84.81 104 HIS A O 1
ATOM 844 N N . ASN A 1 105 ? 9.404 -6.320 5.012 1.00 81.19 105 ASN A N 1
ATOM 845 C CA . ASN A 1 105 ? 8.718 -7.599 5.057 1.00 81.19 105 ASN A CA 1
ATOM 846 C C . ASN A 1 105 ? 7.316 -7.403 5.667 1.00 81.19 105 ASN A C 1
ATOM 848 O O . ASN A 1 105 ? 7.173 -6.598 6.591 1.00 81.19 105 ASN A O 1
ATOM 852 N N . PRO A 1 106 ? 6.297 -8.152 5.207 1.00 90.94 106 PRO A N 1
ATOM 853 C CA . PRO A 1 106 ? 6.343 -9.086 4.077 1.00 90.94 106 PRO A CA 1
ATOM 854 C C . PRO A 1 106 ? 6.459 -8.363 2.724 1.00 90.94 106 PRO A C 1
ATOM 856 O O . PRO A 1 106 ? 6.056 -7.211 2.596 1.00 90.94 106 PRO A O 1
ATOM 859 N N . PHE A 1 107 ? 6.982 -9.050 1.705 1.00 92.44 107 PHE A N 1
ATOM 860 C CA . PHE A 1 107 ? 6.842 -8.609 0.315 1.00 92.44 107 PHE A CA 1
ATOM 861 C C . PHE A 1 107 ? 5.434 -8.957 -0.175 1.00 92.44 107 PHE A C 1
ATOM 863 O O . PHE A 1 107 ? 5.036 -10.120 -0.103 1.00 92.44 107 PHE A O 1
ATOM 870 N N . MET A 1 108 ? 4.688 -7.974 -0.676 1.00 93.94 108 MET A N 1
ATOM 871 C CA . MET A 1 108 ? 3.383 -8.207 -1.291 1.00 93.94 108 MET A CA 1
ATOM 872 C C . MET A 1 108 ? 3.208 -7.312 -2.510 1.00 93.94 108 MET A C 1
ATOM 874 O O . MET A 1 108 ? 3.552 -6.129 -2.507 1.00 93.94 108 MET A O 1
ATOM 878 N N . VAL A 1 109 ? 2.647 -7.934 -3.541 1.00 94.06 109 VAL A N 1
ATOM 879 C CA . VAL A 1 109 ? 2.188 -7.278 -4.756 1.00 94.06 109 VAL A CA 1
ATOM 880 C C . VAL A 1 109 ? 0.703 -7.002 -4.556 1.00 94.06 109 VAL A C 1
ATOM 882 O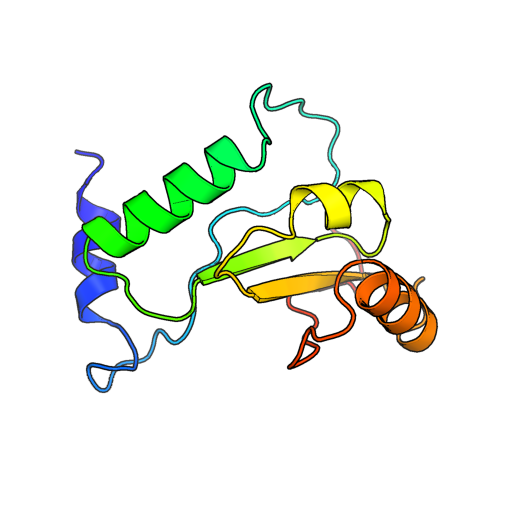 O . VAL A 1 109 ? -0.064 -7.958 -4.449 1.00 94.06 109 VAL A O 1
ATOM 885 N N . MET A 1 110 ? 0.317 -5.735 -4.408 1.00 94.19 110 MET A N 1
ATOM 886 C CA . MET A 1 110 ? -1.092 -5.357 -4.220 1.00 94.19 110 MET A CA 1
ATOM 887 C C . MET A 1 110 ? -1.836 -5.391 -5.548 1.00 94.19 110 MET A C 1
ATOM 889 O O . MET A 1 110 ? -2.950 -5.901 -5.620 1.00 94.19 110 MET A O 1
ATOM 893 N N . GLU A 1 111 ? -1.187 -4.896 -6.601 1.00 92.56 111 GLU A N 1
ATOM 894 C CA . GLU A 1 111 ? -1.763 -4.819 -7.936 1.00 92.56 111 GLU A CA 1
ATOM 895 C C . GLU A 1 111 ? -0.804 -5.473 -8.925 1.00 92.56 111 GLU A C 1
ATOM 897 O O . GLU A 1 111 ? 0.293 -4.991 -9.213 1.00 92.56 111 GLU A O 1
ATOM 902 N N . TYR A 1 112 ? -1.203 -6.648 -9.400 1.00 94.06 112 TYR A N 1
ATOM 903 C CA . TYR A 1 112 ? -0.528 -7.322 -10.494 1.00 94.06 112 TYR A CA 1
ATOM 904 C C . TYR A 1 112 ? -1.356 -7.116 -11.751 1.00 94.06 112 TYR A C 1
ATOM 906 O O . TYR A 1 112 ? -2.515 -7.528 -11.791 1.00 94.06 112 TYR A O 1
ATOM 914 N N . TYR A 1 113 ? -0.756 -6.496 -12.763 1.00 90.94 113 TYR A N 1
ATOM 915 C CA . TYR A 1 113 ? -1.409 -6.170 -14.026 1.00 90.94 113 TYR A CA 1
ATOM 916 C C . TYR A 1 113 ? -1.048 -7.213 -15.096 1.00 90.94 113 TYR A C 1
ATOM 918 O O . TYR A 1 113 ? 0.002 -7.088 -15.749 1.00 90.94 113 TYR A O 1
ATOM 926 N N . PRO A 1 114 ? -1.873 -8.268 -15.272 1.00 91.62 114 PRO A N 1
ATOM 927 C CA . PRO A 1 114 ? -1.690 -9.239 -16.345 1.00 91.62 114 PRO A CA 1
ATOM 928 C C . PRO A 1 114 ? -2.025 -8.658 -17.721 1.00 91.62 114 PRO A C 1
ATOM 930 O O . PRO A 1 114 ? -1.516 -9.146 -18.726 1.00 91.62 114 PRO A O 1
ATOM 933 N N . ASP A 1 115 ? -2.863 -7.624 -17.742 1.00 89.81 115 ASP A N 1
ATOM 934 C CA . ASP A 1 115 ? -3.351 -6.929 -18.925 1.00 89.81 115 ASP A CA 1
ATOM 935 C C . ASP A 1 115 ? -3.645 -5.460 -18.569 1.00 89.81 115 ASP A C 1
ATOM 937 O O . ASP A 1 115 ? -3.483 -5.063 -17.408 1.00 89.81 115 ASP A O 1
ATOM 941 N N . TRP A 1 116 ? -4.055 -4.655 -19.548 1.00 86.19 116 TRP A N 1
ATOM 942 C CA . TRP A 1 116 ? -4.365 -3.238 -19.359 1.00 86.19 116 TRP A CA 1
ATOM 943 C C . TRP A 1 116 ? -5.796 -2.894 -19.777 1.00 86.19 116 TRP A C 1
ATOM 945 O O . TRP A 1 116 ? -6.430 -3.620 -20.536 1.00 86.19 116 TRP A O 1
ATOM 955 N N . ILE A 1 117 ? -6.311 -1.789 -19.242 1.00 84.62 117 ILE A N 1
ATOM 956 C CA . ILE A 1 117 ? -7.599 -1.231 -19.659 1.00 84.62 117 ILE A CA 1
ATOM 957 C C . ILE A 1 117 ? -7.443 -0.501 -21.001 1.00 84.62 117 ILE A C 1
ATOM 959 O O . ILE A 1 117 ? -6.431 0.171 -21.214 1.00 84.62 117 ILE A O 1
ATOM 963 N N . ASP A 1 118 ? -8.441 -0.632 -21.876 1.00 76.12 118 ASP A N 1
ATOM 964 C CA . ASP A 1 118 ? -8.548 0.111 -23.142 1.00 76.12 118 ASP A CA 1
ATOM 965 C C . ASP A 1 118 ? -9.081 1.542 -22.944 1.00 76.12 118 ASP A C 1
ATOM 967 O O . ASP A 1 118 ? -10.042 1.724 -22.154 1.00 76.12 118 ASP A O 1
#

Sequence (118 aa):
MYYQLISHLASLQYHLDRSIINFQIKDDSDVPLISFDETHSYYGYLRDGLIKRGIPSLINTLAWPNGISLDKAIIPNTWTAIEYTVKHSTSDVLAVLRKHAPNHNPFMVMEYYPDWID